Protein AF-A0AAW3I0P1-F1 (afdb_monomer)

pLDDT: mean 91.58, std 11.45, range [45.91, 98.75]

Structure (mmCIF, N/CA/C/O backbone):
data_AF-A0AAW3I0P1-F1
#
_entry.id   AF-A0AAW3I0P1-F1
#
loop_
_atom_site.group_PDB
_atom_site.id
_atom_site.type_symbol
_atom_site.label_atom_id
_atom_site.label_alt_id
_atom_site.label_comp_id
_atom_site.label_asym_id
_atom_site.label_entity_id
_atom_site.label_seq_id
_atom_site.pdbx_PDB_ins_code
_atom_site.Cartn_x
_atom_site.Cartn_y
_atom_site.Cartn_z
_atom_site.occupancy
_atom_site.B_iso_or_equiv
_atom_site.auth_seq_id
_atom_site.auth_comp_id
_atom_site.auth_asym_id
_atom_site.auth_atom_id
_atom_site.pdbx_PDB_model_num
ATOM 1 N N . MET A 1 1 ? -3.193 -26.967 14.958 1.00 45.91 1 MET A N 1
ATOM 2 C CA . MET A 1 1 ? -2.714 -25.572 14.843 1.00 45.91 1 MET A CA 1
ATOM 3 C C . MET A 1 1 ? -2.851 -25.143 13.389 1.00 45.91 1 MET A C 1
ATOM 5 O O . MET A 1 1 ? -2.527 -25.966 12.536 1.00 45.91 1 MET A O 1
ATOM 9 N N . PRO A 1 2 ? -3.355 -23.937 13.078 1.00 57.59 2 PRO A N 1
ATOM 10 C CA . PRO A 1 2 ? -3.372 -23.446 11.703 1.00 57.59 2 PRO A CA 1
ATOM 11 C C . PRO A 1 2 ? -1.930 -23.323 11.200 1.00 57.59 2 PRO A C 1
ATOM 13 O O . PRO A 1 2 ? -1.055 -22.860 11.931 1.00 57.59 2 PRO A O 1
ATOM 16 N N . LYS A 1 3 ? -1.670 -23.767 9.969 1.00 47.94 3 LYS A N 1
ATOM 17 C CA . LYS A 1 3 ? -0.375 -23.571 9.311 1.00 47.94 3 LYS A CA 1
ATOM 18 C C . LYS A 1 3 ? -0.148 -22.060 9.162 1.00 47.94 3 LYS A C 1
ATOM 20 O O . LYS A 1 3 ? -1.060 -21.404 8.657 1.00 47.94 3 LYS A O 1
ATOM 25 N N . PRO A 1 4 ? 1.007 -21.498 9.567 1.00 51.62 4 PRO A N 1
ATOM 26 C CA . PRO A 1 4 ? 1.296 -20.095 9.313 1.00 51.62 4 PRO A CA 1
ATOM 27 C C . PRO A 1 4 ? 1.169 -19.852 7.811 1.00 51.62 4 PRO A C 1
ATOM 29 O O . PRO A 1 4 ? 1.889 -20.467 7.018 1.00 51.62 4 PRO A O 1
ATOM 32 N N . ALA A 1 5 ? 0.202 -19.024 7.412 1.00 56.56 5 ALA A N 1
ATOM 33 C CA . ALA A 1 5 ? 0.145 -18.529 6.048 1.00 56.56 5 ALA A CA 1
ATOM 34 C C . ALA A 1 5 ? 1.491 -17.858 5.776 1.00 56.56 5 ALA A C 1
ATOM 36 O O . ALA A 1 5 ? 1.991 -17.116 6.621 1.00 56.56 5 ALA A O 1
ATOM 37 N N . VAL A 1 6 ? 2.116 -18.193 4.652 1.00 55.84 6 VAL A N 1
ATOM 38 C CA . VAL A 1 6 ? 3.455 -17.713 4.313 1.00 55.84 6 VAL A CA 1
ATOM 39 C C . VAL A 1 6 ? 3.404 -16.185 4.224 1.00 55.84 6 VAL A C 1
ATOM 41 O O . VAL A 1 6 ? 2.975 -15.626 3.222 1.00 55.84 6 VAL A O 1
ATOM 44 N N . VAL A 1 7 ? 3.829 -15.516 5.301 1.00 63.69 7 VAL A N 1
ATOM 45 C CA . VAL A 1 7 ? 3.819 -14.050 5.473 1.00 63.69 7 VAL A CA 1
ATOM 46 C C . VAL A 1 7 ? 4.637 -13.354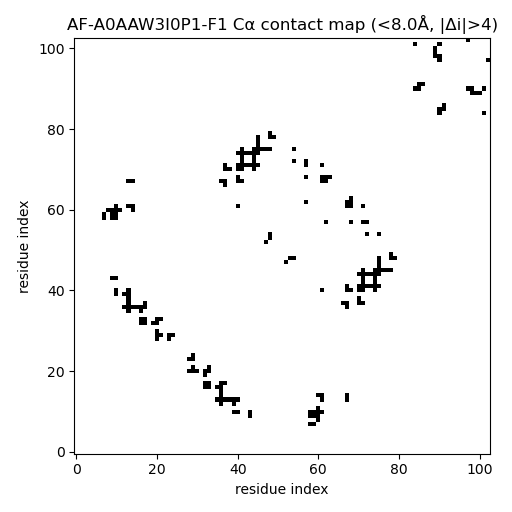 4.376 1.00 63.69 7 VAL A C 1
ATOM 48 O O . VAL A 1 7 ? 4.397 -12.194 4.058 1.00 63.69 7 VAL A O 1
ATOM 51 N N . PHE A 1 8 ? 5.544 -14.100 3.742 1.00 68.81 8 PHE A N 1
ATOM 52 C CA . PHE A 1 8 ? 6.448 -13.641 2.693 1.00 68.81 8 PHE A CA 1
ATOM 53 C C . PHE A 1 8 ? 5.764 -13.260 1.369 1.00 68.81 8 PHE A C 1
ATOM 55 O O . PHE A 1 8 ? 6.387 -12.603 0.546 1.00 68.81 8 PHE A O 1
ATOM 62 N N . LEU A 1 9 ? 4.507 -13.664 1.137 1.00 88.06 9 LEU A N 1
ATOM 63 C CA . LEU A 1 9 ? 3.799 -13.369 -0.121 1.00 88.06 9 LEU A CA 1
ATOM 64 C C . LEU A 1 9 ? 2.910 -12.117 -0.050 1.00 88.06 9 LEU A C 1
ATOM 66 O O . LEU A 1 9 ? 2.231 -11.799 -1.026 1.00 88.06 9 LEU A O 1
ATOM 70 N N . ARG A 1 10 ? 2.902 -11.392 1.079 1.00 93.62 10 ARG A N 1
ATOM 71 C CA . ARG A 1 10 ? 2.191 -10.107 1.191 1.00 93.62 10 ARG A CA 1
ATOM 72 C C . ARG A 1 10 ? 2.720 -9.133 0.139 1.00 93.62 10 ARG A C 1
ATOM 74 O O . ARG A 1 10 ? 3.928 -8.940 0.026 1.00 93.62 10 ARG A O 1
ATOM 81 N N . GLY A 1 11 ? 1.813 -8.541 -0.633 1.00 95.69 11 GLY A N 1
ATOM 82 C CA . GLY A 1 11 ? 2.175 -7.631 -1.719 1.00 95.69 11 GLY A CA 1
ATOM 83 C C . GLY A 1 11 ? 2.713 -8.305 -2.990 1.00 95.69 11 GLY A C 1
ATOM 84 O O . GLY A 1 11 ? 3.106 -7.597 -3.914 1.00 95.69 11 GLY A O 1
ATOM 85 N N . LEU A 1 12 ? 2.713 -9.643 -3.091 1.00 96.75 12 LEU A N 1
ATOM 86 C CA . LEU A 1 12 ? 3.207 -10.327 -4.292 1.00 96.75 12 LEU A CA 1
ATOM 87 C C . LEU A 1 12 ? 2.432 -9.919 -5.552 1.00 96.75 12 LEU A C 1
ATOM 89 O O . LEU A 1 12 ? 3.056 -9.658 -6.577 1.00 96.75 12 LEU A O 1
ATOM 93 N N . ASP A 1 13 ? 1.103 -9.827 -5.484 1.00 97.25 13 ASP A N 1
ATOM 94 C CA . ASP A 1 13 ? 0.286 -9.478 -6.653 1.00 97.25 13 ASP A CA 1
ATOM 95 C C . ASP A 1 13 ? 0.618 -8.077 -7.181 1.00 97.25 13 ASP A C 1
ATOM 97 O O . ASP A 1 13 ? 0.815 -7.899 -8.385 1.00 97.25 13 ASP A O 1
ATOM 101 N N . ALA A 1 14 ? 0.771 -7.103 -6.278 1.00 97.94 14 ALA A N 1
ATOM 102 C CA . ALA A 1 14 ? 1.193 -5.749 -6.626 1.00 97.94 14 ALA A CA 1
ATOM 103 C C . ALA A 1 14 ? 2.603 -5.741 -7.237 1.00 97.94 14 ALA A C 1
ATOM 105 O O . ALA A 1 14 ? 2.826 -5.121 -8.277 1.00 97.94 14 ALA A O 1
ATOM 106 N N . ARG A 1 15 ? 3.546 -6.496 -6.656 1.00 97.75 15 ARG A N 1
ATOM 107 C CA . ARG A 1 15 ? 4.911 -6.609 -7.186 1.00 97.75 15 ARG A CA 1
ATOM 108 C C . ARG A 1 15 ? 4.937 -7.222 -8.586 1.00 97.75 15 ARG A C 1
ATOM 110 O O . ARG A 1 15 ? 5.613 -6.706 -9.472 1.00 97.75 15 ARG A O 1
ATOM 117 N N . VAL A 1 16 ? 4.184 -8.297 -8.805 1.00 97.56 16 VAL A N 1
ATOM 118 C CA . VAL A 1 16 ? 4.073 -8.950 -10.115 1.00 97.56 16 VAL A CA 1
ATOM 119 C C . VAL A 1 16 ? 3.461 -8.002 -11.144 1.00 97.56 16 VAL A C 1
ATOM 121 O O . VAL A 1 16 ? 3.972 -7.924 -12.262 1.00 97.56 16 VAL A O 1
ATOM 124 N N . ALA A 1 17 ? 2.397 -7.278 -10.786 1.00 97.31 17 ALA A N 1
ATOM 125 C CA . ALA A 1 17 ? 1.778 -6.287 -11.664 1.00 97.31 17 ALA A CA 1
ATOM 126 C C . ALA A 1 17 ? 2.766 -5.171 -12.039 1.00 97.31 17 ALA A C 1
ATOM 128 O O . ALA A 1 17 ? 2.948 -4.889 -13.221 1.00 97.31 17 ALA A O 1
ATOM 129 N N . HIS A 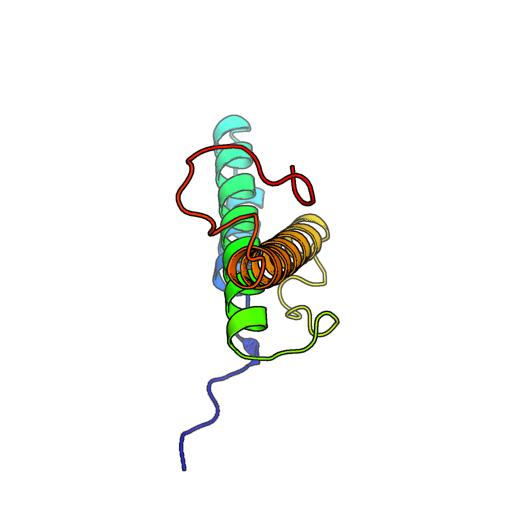1 18 ? 3.493 -4.628 -11.061 1.00 97.81 18 HIS A N 1
ATOM 130 C CA . HIS A 1 18 ? 4.494 -3.587 -11.290 1.00 97.81 18 HIS A CA 1
ATOM 131 C C . HIS A 1 18 ? 5.611 -4.049 -12.238 1.00 97.81 18 HIS A C 1
ATOM 133 O O . HIS A 1 18 ? 5.958 -3.358 -13.194 1.00 97.81 18 HIS A O 1
ATOM 139 N N . THR A 1 19 ? 6.162 -5.249 -12.021 1.00 96.56 19 THR A N 1
ATOM 140 C CA . THR A 1 19 ? 7.209 -5.796 -12.899 1.00 96.56 19 THR A CA 1
ATOM 141 C C . THR A 1 19 ? 6.704 -6.044 -14.321 1.00 96.56 19 THR A C 1
ATOM 143 O O . THR A 1 19 ? 7.452 -5.819 -15.270 1.00 96.56 19 THR A O 1
ATOM 146 N N . LYS A 1 20 ? 5.447 -6.473 -14.495 1.00 95.44 20 LYS A N 1
ATOM 147 C CA . LYS A 1 20 ? 4.838 -6.606 -15.828 1.00 95.44 20 LYS A CA 1
ATOM 148 C C . LYS A 1 20 ? 4.718 -5.250 -16.521 1.00 95.44 20 LYS A C 1
ATOM 150 O O . LYS A 1 20 ? 5.137 -5.137 -17.669 1.00 95.44 20 LYS A O 1
ATOM 155 N N . ALA A 1 21 ? 4.229 -4.234 -15.810 1.00 94.81 21 ALA A N 1
ATOM 156 C CA . ALA A 1 21 ? 4.075 -2.883 -16.340 1.00 94.81 21 ALA A CA 1
ATOM 157 C C . ALA A 1 21 ? 5.416 -2.288 -16.803 1.00 94.81 21 ALA A C 1
ATOM 159 O O . ALA A 1 21 ? 5.500 -1.695 -17.875 1.00 94.81 21 ALA A O 1
ATOM 160 N N . ALA A 1 22 ? 6.495 -2.518 -16.048 1.00 90.25 22 ALA A N 1
ATOM 161 C CA . ALA A 1 22 ? 7.839 -2.053 -16.401 1.00 90.25 22 ALA A CA 1
ATOM 162 C C . ALA A 1 22 ? 8.373 -2.632 -17.729 1.00 90.25 22 ALA A C 1
ATOM 164 O O . ALA A 1 22 ? 9.261 -2.041 -18.341 1.00 90.25 22 ALA A O 1
ATOM 165 N N . GLY A 1 23 ? 7.843 -3.774 -18.180 1.00 90.56 23 GLY A N 1
ATOM 166 C CA . GLY A 1 23 ? 8.190 -4.390 -19.462 1.00 90.56 23 GLY A CA 1
ATOM 167 C C . GLY A 1 23 ? 7.388 -3.870 -20.660 1.00 90.56 23 GLY A C 1
ATOM 168 O O . GLY A 1 23 ? 7.636 -4.317 -21.780 1.00 90.56 23 GLY A O 1
ATOM 169 N N . LEU A 1 24 ? 6.420 -2.971 -20.452 1.00 91.19 24 LEU A N 1
ATOM 170 C CA . LEU A 1 24 ? 5.579 -2.430 -21.518 1.00 91.19 24 LEU A CA 1
ATOM 171 C C . LEU A 1 24 ? 6.253 -1.243 -22.217 1.00 91.19 24 LEU A C 1
ATOM 173 O O . LEU A 1 24 ? 6.761 -0.318 -21.581 1.00 91.19 24 LEU A O 1
ATOM 177 N N . PHE A 1 25 ? 6.221 -1.273 -23.550 1.00 88.69 25 PHE A N 1
ATOM 178 C CA . PHE A 1 25 ? 6.724 -0.193 -24.405 1.00 88.69 25 PHE A CA 1
ATOM 179 C C . PHE A 1 25 ? 5.670 0.880 -24.691 1.00 88.69 25 PHE A C 1
ATOM 181 O O . PHE A 1 25 ? 6.027 2.023 -24.956 1.00 88.69 25 PHE A O 1
ATOM 188 N N . ASP A 1 26 ? 4.390 0.508 -24.643 1.00 95.44 26 ASP A N 1
ATOM 189 C CA . ASP A 1 26 ? 3.268 1.429 -24.798 1.00 95.44 26 ASP A CA 1
ATOM 190 C C . ASP A 1 26 ? 3.047 2.216 -23.501 1.00 95.44 26 ASP A C 1
ATOM 192 O O . ASP A 1 26 ? 2.864 1.624 -22.435 1.00 95.44 26 ASP A O 1
ATOM 196 N N . GLU A 1 27 ? 3.105 3.546 -23.581 1.00 93.75 27 GLU A N 1
ATOM 197 C CA . GLU A 1 27 ? 3.100 4.406 -22.394 1.00 93.75 27 GLU A CA 1
ATOM 198 C C . GLU A 1 27 ? 1.742 4.437 -21.695 1.00 93.75 27 GLU A C 1
ATOM 200 O O . GLU A 1 27 ? 1.706 4.405 -20.464 1.00 93.75 27 GLU A O 1
ATOM 205 N N . ASP A 1 28 ? 0.648 4.422 -22.458 1.00 94.81 28 ASP A N 1
ATOM 206 C CA . ASP A 1 28 ? -0.711 4.428 -21.915 1.00 94.81 28 ASP A CA 1
ATOM 207 C C . ASP A 1 28 ? -1.000 3.121 -21.167 1.00 94.81 28 ASP A C 1
ATOM 209 O O . ASP A 1 28 ? -1.440 3.137 -20.014 1.00 94.81 28 ASP A O 1
ATOM 213 N N . SER A 1 29 ? -0.672 1.975 -21.774 1.00 93.25 29 SER A N 1
ATOM 214 C CA . SER A 1 29 ? -0.801 0.667 -21.121 1.00 93.25 29 SER A CA 1
ATOM 215 C C . SER A 1 29 ? 0.096 0.568 -19.888 1.00 93.25 29 SER A C 1
ATOM 217 O O . SER A 1 29 ? -0.333 0.074 -18.846 1.00 93.25 29 SER A O 1
ATOM 219 N N . ARG A 1 30 ? 1.333 1.081 -19.967 1.00 95.62 30 ARG A N 1
ATOM 220 C CA . ARG A 1 30 ? 2.251 1.120 -18.821 1.00 95.62 30 ARG A CA 1
ATOM 221 C C . ARG A 1 30 ? 1.687 1.954 -17.676 1.00 95.62 30 ARG A C 1
ATOM 223 O O . ARG A 1 30 ? 1.761 1.517 -16.531 1.00 95.62 30 ARG A O 1
ATOM 230 N N . PHE A 1 31 ? 1.132 3.130 -17.962 1.00 94.75 31 PHE A N 1
ATOM 231 C CA . PHE A 1 31 ? 0.531 3.996 -16.950 1.00 94.75 31 PHE A CA 1
ATOM 232 C C . PHE A 1 31 ? -0.643 3.306 -16.244 1.00 94.75 31 PHE A C 1
ATOM 234 O O . PHE A 1 31 ? -0.685 3.266 -15.013 1.00 94.75 31 PHE A O 1
ATOM 241 N N . MET A 1 32 ? -1.551 2.702 -17.013 1.00 95.69 32 MET A N 1
ATOM 242 C CA . MET A 1 32 ? -2.702 1.978 -16.468 1.00 95.69 32 MET A CA 1
ATOM 243 C C . MET A 1 32 ? -2.280 0.793 -15.588 1.00 95.69 32 MET A C 1
ATOM 245 O O . MET A 1 32 ? -2.803 0.628 -14.484 1.00 95.69 32 MET A O 1
ATOM 249 N N . ASP A 1 33 ? -1.301 0.001 -16.029 1.00 96.56 33 ASP A N 1
ATOM 250 C CA . ASP A 1 33 ? -0.845 -1.180 -15.290 1.00 96.56 33 ASP A CA 1
ATOM 251 C C . ASP A 1 33 ? -0.033 -0.821 -14.033 1.00 96.56 33 ASP A C 1
ATOM 253 O O . ASP A 1 33 ? -0.134 -1.512 -13.014 1.00 96.56 33 ASP A O 1
ATOM 257 N N . LEU A 1 34 ? 0.731 0.280 -14.055 1.00 97.44 34 LEU A N 1
ATOM 258 C CA . LEU A 1 34 ? 1.369 0.822 -12.849 1.00 97.44 34 LEU A CA 1
ATOM 259 C C . LEU A 1 34 ? 0.319 1.292 -11.834 1.00 97.44 34 LEU A C 1
ATOM 261 O O . LEU A 1 34 ? 0.431 0.967 -10.649 1.00 97.44 34 LEU A O 1
ATOM 265 N N . GLY A 1 35 ? -0.736 1.973 -12.294 1.00 97.81 35 GLY A N 1
ATOM 266 C CA . GLY A 1 35 ? -1.868 2.358 -11.447 1.00 97.81 35 GLY A CA 1
ATOM 267 C C . GLY A 1 35 ? -2.578 1.144 -10.837 1.00 97.81 35 GLY A C 1
ATOM 268 O O . GLY A 1 35 ? -2.894 1.132 -9.646 1.00 97.81 35 GLY A O 1
ATOM 269 N N . TYR A 1 36 ? -2.757 0.070 -11.610 1.00 98.19 36 TYR A N 1
ATOM 270 C CA . TYR A 1 36 ? -3.301 -1.188 -11.095 1.00 98.19 36 TYR A CA 1
ATOM 271 C C . TYR A 1 36 ? -2.404 -1.815 -10.015 1.00 98.19 36 TYR A C 1
ATOM 273 O O . TYR A 1 36 ? -2.902 -2.281 -8.988 1.00 98.19 36 TYR A O 1
ATOM 281 N N . ALA A 1 37 ? -1.080 -1.784 -10.191 1.00 98.56 37 ALA A N 1
ATOM 282 C CA . ALA A 1 37 ? -0.138 -2.274 -9.187 1.00 98.56 37 ALA A CA 1
ATOM 283 C C . ALA A 1 37 ? -0.214 -1.478 -7.871 1.00 98.56 37 ALA A C 1
ATOM 285 O O . ALA A 1 37 ? -0.252 -2.079 -6.794 1.00 98.56 37 ALA A O 1
ATOM 286 N N . GLN A 1 38 ? -0.303 -0.147 -7.949 1.00 98.69 38 GLN A N 1
ATOM 287 C CA . GLN A 1 38 ? -0.509 0.719 -6.783 1.00 98.69 38 GLN A CA 1
ATOM 288 C C . GLN A 1 38 ? -1.846 0.420 -6.089 1.00 98.69 38 GLN A C 1
ATOM 290 O O . GLN A 1 38 ? -1.884 0.267 -4.870 1.00 98.69 38 GLN A O 1
ATOM 295 N N . MET A 1 39 ? -2.932 0.237 -6.847 1.00 98.69 39 MET A N 1
ATOM 296 C CA . MET A 1 39 ? -4.236 -0.140 -6.288 1.00 98.69 39 MET A CA 1
ATOM 297 C C . MET A 1 39 ? -4.166 -1.464 -5.510 1.00 98.69 39 MET A C 1
ATOM 299 O O . MET A 1 39 ? -4.733 -1.581 -4.424 1.00 98.69 39 MET A O 1
ATOM 303 N N . LEU A 1 40 ? -3.448 -2.466 -6.028 1.00 98.69 40 LEU A N 1
ATOM 304 C CA . LEU A 1 40 ? -3.246 -3.733 -5.319 1.00 98.69 40 LEU A CA 1
ATOM 305 C C . LEU A 1 40 ? -2.448 -3.547 -4.018 1.00 98.69 40 LEU A C 1
ATOM 307 O O . LEU A 1 40 ? -2.792 -4.159 -3.004 1.00 98.69 40 LEU A O 1
ATOM 311 N N . ALA A 1 41 ? -1.416 -2.697 -4.021 1.00 98.69 41 ALA A N 1
ATOM 312 C CA . ALA A 1 41 ? -0.654 -2.368 -2.816 1.00 98.69 41 ALA A CA 1
ATOM 313 C C . ALA A 1 41 ? -1.524 -1.649 -1.769 1.00 98.69 41 ALA A C 1
ATOM 315 O O . ALA A 1 41 ? -1.512 -2.033 -0.599 1.00 98.69 41 ALA A O 1
ATOM 316 N N . HIS A 1 42 ? -2.363 -0.705 -2.199 1.00 98.75 42 HIS A N 1
ATOM 317 C CA . HIS A 1 42 ? -3.352 -0.033 -1.354 1.00 98.75 42 HIS A CA 1
ATOM 318 C C . HIS A 1 42 ? -4.334 -1.019 -0.711 1.00 98.75 42 HIS A C 1
ATOM 320 O O . HIS A 1 42 ? -4.554 -1.006 0.502 1.00 98.75 42 HIS A O 1
ATOM 326 N N . VAL A 1 43 ? -4.887 -1.951 -1.492 1.00 98.31 43 VAL A N 1
ATOM 327 C CA . VAL A 1 43 ? -5.768 -3.003 -0.958 1.00 98.31 43 VAL A CA 1
ATOM 328 C C . VAL A 1 43 ? -5.036 -3.883 0.061 1.00 98.31 43 VAL A C 1
ATOM 330 O O . VAL A 1 43 ? -5.619 -4.239 1.087 1.00 98.31 43 VAL A O 1
ATOM 333 N N . GLN A 1 44 ? -3.766 -4.220 -0.179 1.00 98.00 44 GLN A N 1
ATOM 334 C CA . GLN A 1 44 ? -2.949 -4.972 0.776 1.00 98.00 44 GLN A CA 1
ATOM 335 C C . GLN A 1 44 ? -2.763 -4.203 2.097 1.00 98.00 44 GLN A C 1
ATOM 337 O O . GLN A 1 44 ? -2.904 -4.818 3.154 1.00 98.00 44 GLN A O 1
ATOM 342 N N . GLY A 1 45 ? -2.527 -2.886 2.048 1.00 98.19 45 GLY A N 1
ATOM 343 C CA . GLY A 1 45 ? -2.439 -2.008 3.227 1.00 98.19 45 GLY A CA 1
ATOM 344 C C . GLY A 1 45 ? -3.695 -2.053 4.087 1.00 98.19 45 GLY A C 1
ATOM 345 O O . GLY A 1 45 ? -3.639 -2.405 5.266 1.00 98.19 45 GLY A O 1
ATOM 346 N N . ARG A 1 46 ? -4.862 -1.862 3.458 1.00 98.38 46 ARG A N 1
ATOM 347 C CA . ARG A 1 46 ? -6.171 -1.971 4.129 1.00 98.38 46 ARG A CA 1
ATOM 348 C C . ARG A 1 46 ? -6.369 -3.323 4.818 1.00 98.38 46 ARG A C 1
ATOM 350 O O . ARG A 1 46 ? -6.900 -3.410 5.929 1.00 98.38 46 ARG A O 1
ATOM 357 N N . GLN A 1 47 ? -5.976 -4.407 4.146 1.00 97.00 47 GLN A N 1
ATOM 358 C CA . GLN A 1 47 ? -6.099 -5.756 4.696 1.00 97.00 47 GLN A CA 1
ATOM 359 C C . GLN A 1 47 ? -5.155 -5.998 5.874 1.00 97.00 47 GLN A C 1
ATOM 361 O O . GLN A 1 47 ? -5.526 -6.712 6.803 1.00 97.00 47 GLN A O 1
ATOM 366 N N . ASP A 1 48 ? -3.940 -5.455 5.825 1.00 96.69 48 ASP A N 1
ATOM 367 C CA . ASP A 1 48 ? -2.958 -5.606 6.894 1.00 96.69 48 ASP A CA 1
AT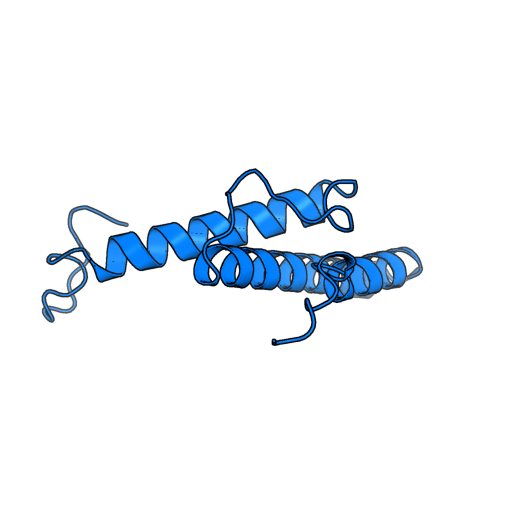OM 368 C C . ASP A 1 48 ? -3.391 -4.846 8.153 1.00 96.69 48 ASP A C 1
ATOM 370 O O . ASP A 1 48 ? -3.349 -5.434 9.236 1.00 96.69 48 ASP A O 1
ATOM 374 N N . PHE A 1 49 ? -3.940 -3.634 8.000 1.00 97.38 49 PHE A N 1
ATOM 375 C CA . PHE A 1 49 ? -4.592 -2.896 9.087 1.00 97.38 49 PHE A CA 1
ATOM 376 C C . PHE A 1 49 ? -5.724 -3.719 9.714 1.00 97.38 49 PHE A C 1
ATOM 378 O O . PHE A 1 49 ? -5.743 -3.976 10.915 1.00 97.38 49 PHE A O 1
ATOM 385 N N . THR A 1 50 ? -6.636 -4.237 8.882 1.00 95.50 50 THR A N 1
ATOM 386 C CA . THR A 1 50 ? -7.793 -5.029 9.347 1.00 95.50 50 THR A CA 1
ATOM 387 C C . THR A 1 50 ? -7.373 -6.304 10.089 1.00 95.50 50 THR A C 1
ATOM 389 O O . THR A 1 50 ? -8.097 -6.809 10.947 1.00 95.50 50 THR A O 1
ATOM 392 N N . ARG A 1 51 ? -6.198 -6.851 9.763 1.00 93.94 51 ARG A N 1
ATOM 393 C CA . ARG A 1 51 ? -5.623 -8.034 10.418 1.00 93.94 51 ARG A CA 1
ATOM 394 C C . ARG A 1 51 ? -4.800 -7.692 11.667 1.00 93.94 51 ARG A C 1
ATOM 396 O O . ARG A 1 51 ? -4.248 -8.616 12.261 1.00 93.94 51 ARG A O 1
ATOM 403 N N . GLY A 1 52 ? -4.733 -6.419 12.060 1.00 95.06 52 GLY A N 1
ATO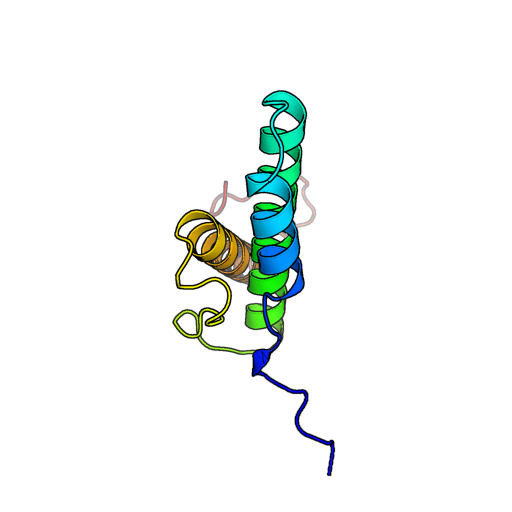M 404 C CA . GLY A 1 52 ? -4.046 -5.954 13.264 1.00 95.06 52 GLY A CA 1
ATOM 405 C C . GLY A 1 52 ? -2.524 -6.025 13.170 1.00 95.06 52 GLY A C 1
ATOM 406 O O . GLY A 1 52 ? -1.880 -6.384 14.152 1.00 95.06 52 GLY A O 1
ATOM 407 N N . ARG A 1 53 ? -1.952 -5.777 11.984 1.00 94.75 53 ARG A N 1
ATOM 408 C CA . ARG A 1 53 ? -0.497 -5.595 11.850 1.00 94.75 53 ARG A CA 1
ATOM 409 C C . ARG A 1 53 ? -0.059 -4.238 12.417 1.00 94.75 53 ARG A C 1
ATOM 411 O O . ARG A 1 53 ? -0.887 -3.485 12.922 1.00 94.75 53 ARG A O 1
ATOM 418 N N . ASP A 1 54 ? 1.229 -3.937 12.305 1.00 94.62 54 ASP A N 1
ATOM 419 C CA . ASP A 1 54 ? 1.776 -2.623 12.640 1.00 94.62 54 ASP A CA 1
ATOM 420 C C . ASP A 1 54 ? 1.912 -1.759 11.378 1.00 94.62 54 ASP A C 1
ATOM 422 O O . ASP A 1 54 ? 2.199 -2.278 10.296 1.00 94.62 54 ASP A O 1
ATOM 426 N N . ALA A 1 55 ? 1.754 -0.441 11.530 1.00 93.31 55 ALA A N 1
ATOM 427 C CA . ALA A 1 55 ? 1.886 0.525 10.434 1.00 93.31 55 ALA A CA 1
ATOM 428 C C . ALA A 1 55 ? 3.295 0.526 9.808 1.00 93.31 55 ALA A C 1
ATOM 430 O O . ALA A 1 55 ? 3.449 0.778 8.618 1.00 93.31 55 ALA A O 1
ATOM 431 N N . ASP A 1 56 ? 4.318 0.163 10.588 1.00 93.56 56 ASP A N 1
ATOM 432 C CA . ASP A 1 56 ? 5.705 0.064 10.119 1.00 93.56 56 ASP A CA 1
ATOM 433 C C . ASP A 1 56 ? 6.039 -1.308 9.486 1.00 93.56 56 ASP A C 1
ATOM 435 O O . ASP A 1 56 ? 7.130 -1.499 8.946 1.00 93.56 56 ASP A O 1
ATOM 439 N N . ASP A 1 57 ? 5.118 -2.285 9.516 1.00 93.88 57 ASP A N 1
ATOM 440 C CA . ASP A 1 57 ? 5.305 -3.637 8.954 1.00 93.88 57 ASP A CA 1
ATOM 441 C C . ASP A 1 57 ? 4.955 -3.688 7.452 1.00 93.88 57 ASP A C 1
ATOM 443 O O . ASP A 1 57 ? 4.169 -4.532 6.993 1.00 93.88 57 ASP A O 1
ATOM 447 N N . VAL A 1 58 ? 5.536 -2.770 6.670 1.00 95.94 58 VAL A N 1
ATOM 448 C CA . VAL A 1 58 ? 5.371 -2.717 5.207 1.00 95.94 58 VAL A CA 1
ATOM 449 C C . VAL A 1 58 ? 5.908 -4.017 4.582 1.00 95.94 58 VAL A C 1
ATOM 451 O O . VAL A 1 58 ? 7.038 -4.423 4.874 1.00 95.94 58 VAL A O 1
ATOM 454 N N . PRO A 1 59 ? 5.157 -4.697 3.689 1.00 95.44 59 PRO A N 1
ATOM 455 C CA . PRO A 1 59 ? 5.617 -5.941 3.083 1.00 95.44 59 PRO A CA 1
ATOM 456 C C . PRO A 1 59 ? 6.944 -5.775 2.317 1.00 95.44 59 PRO A C 1
ATOM 458 O O . PRO A 1 59 ? 7.036 -4.901 1.451 1.00 95.44 59 PRO A O 1
ATOM 461 N N . PRO A 1 60 ? 7.944 -6.659 2.516 1.00 93.94 60 PRO A N 1
ATOM 462 C CA . PRO A 1 60 ? 9.241 -6.553 1.838 1.00 93.94 60 PRO A CA 1
ATOM 463 C C . PRO A 1 60 ? 9.183 -6.542 0.304 1.00 93.94 60 PRO A C 1
ATOM 465 O O . PRO A 1 60 ? 10.083 -6.008 -0.328 1.00 93.94 60 PRO A O 1
ATOM 468 N N . LEU A 1 61 ? 8.138 -7.120 -0.304 1.00 95.69 61 LEU A N 1
ATOM 469 C CA . LEU A 1 61 ? 7.936 -7.114 -1.763 1.00 95.69 61 LEU A CA 1
ATOM 470 C C . LEU A 1 61 ? 7.484 -5.751 -2.320 1.00 95.69 61 LEU A C 1
ATOM 472 O O . LEU A 1 61 ? 7.507 -5.550 -3.539 1.00 95.69 61 LEU A O 1
ATOM 476 N N . LEU A 1 62 ? 7.042 -4.854 -1.437 1.00 97.56 62 LE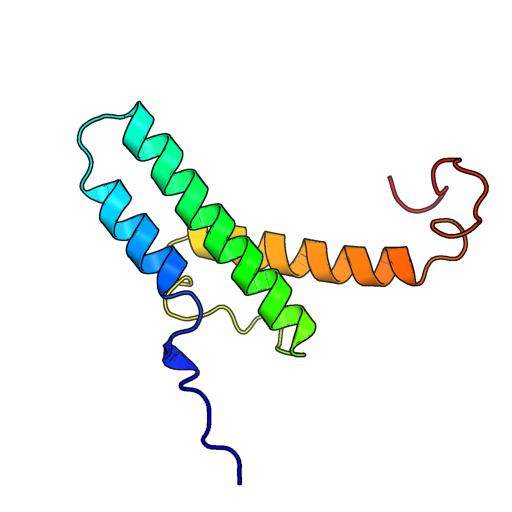U A N 1
ATOM 477 C CA . LEU A 1 62 ? 6.616 -3.491 -1.750 1.00 97.56 62 LEU A CA 1
ATOM 478 C C . LEU A 1 62 ? 7.653 -2.464 -1.288 1.00 97.56 62 LEU A C 1
ATOM 480 O O . LEU A 1 62 ? 7.821 -1.447 -1.946 1.00 97.56 62 LEU A O 1
ATOM 484 N N . ALA A 1 63 ? 8.347 -2.734 -0.178 1.00 96.19 63 ALA A N 1
ATOM 485 C CA . ALA A 1 63 ? 9.199 -1.770 0.519 1.00 96.19 63 ALA A CA 1
ATOM 486 C C . ALA A 1 63 ? 10.352 -1.191 -0.327 1.00 96.19 63 ALA A C 1
ATOM 488 O O . ALA A 1 63 ? 10.797 -0.077 -0.072 1.00 96.19 63 ALA A O 1
ATOM 489 N N . ASP A 1 64 ? 10.842 -1.926 -1.327 1.00 96.00 64 ASP A N 1
ATOM 490 C CA . ASP A 1 64 ? 11.914 -1.493 -2.234 1.00 96.00 64 ASP A CA 1
ATOM 491 C C . ASP A 1 64 ? 11.414 -0.746 -3.487 1.00 96.00 64 ASP A C 1
ATOM 493 O O . ASP A 1 64 ? 12.230 -0.277 -4.279 1.00 96.00 64 ASP A O 1
ATOM 497 N N . VAL A 1 65 ? 10.099 -0.613 -3.680 1.00 97.38 65 VAL A N 1
ATOM 498 C CA . VAL A 1 65 ? 9.490 0.176 -4.762 1.00 97.38 65 VAL A CA 1
ATOM 499 C C . VAL A 1 65 ? 8.652 1.280 -4.132 1.00 97.38 65 VAL A C 1
ATOM 501 O O . VAL A 1 65 ? 7.565 1.026 -3.612 1.00 97.38 65 VAL A O 1
ATOM 504 N N . ALA A 1 66 ? 9.170 2.510 -4.171 1.00 97.69 66 ALA A N 1
ATOM 505 C CA . ALA A 1 66 ? 8.637 3.651 -3.426 1.00 97.69 66 ALA A CA 1
ATOM 506 C C . ALA A 1 66 ? 7.139 3.880 -3.671 1.00 97.69 66 ALA A C 1
ATOM 508 O O . ALA A 1 66 ? 6.384 4.110 -2.731 1.00 97.69 66 ALA A O 1
ATOM 509 N N . GLU A 1 67 ? 6.693 3.751 -4.916 1.00 97.88 67 GLU A N 1
ATOM 510 C CA . GLU A 1 67 ? 5.303 3.945 -5.311 1.00 97.88 67 GLU A CA 1
ATOM 511 C C . GLU A 1 67 ? 4.369 2.877 -4.728 1.00 97.88 67 GLU A C 1
ATOM 513 O O . GLU A 1 67 ? 3.229 3.178 -4.377 1.00 97.88 67 GLU A O 1
ATOM 518 N N . LEU A 1 68 ? 4.836 1.630 -4.603 1.00 98.56 68 LEU A N 1
ATOM 519 C CA . LEU A 1 68 ? 4.055 0.551 -3.996 1.00 98.56 68 LEU A CA 1
ATOM 520 C C . LEU A 1 68 ? 4.051 0.650 -2.471 1.00 98.56 68 LEU A C 1
ATOM 522 O O . LEU A 1 68 ? 3.020 0.395 -1.851 1.00 98.56 68 LEU A O 1
ATOM 526 N N . ALA A 1 69 ? 5.184 1.022 -1.869 1.00 98.44 69 ALA A N 1
ATOM 527 C CA . ALA A 1 69 ? 5.269 1.285 -0.438 1.00 98.44 69 ALA A CA 1
ATOM 528 C C . ALA A 1 69 ? 4.337 2.439 -0.035 1.00 98.44 69 ALA A C 1
ATOM 530 O O . ALA A 1 69 ? 3.541 2.276 0.885 1.00 98.44 69 ALA A O 1
ATOM 531 N N . SER A 1 70 ? 4.367 3.554 -0.776 1.00 98.50 70 SER A N 1
ATOM 532 C CA . SER A 1 70 ? 3.462 4.691 -0.566 1.00 98.50 70 SER A CA 1
ATOM 533 C C . SER A 1 70 ? 2.003 4.267 -0.689 1.00 98.50 70 SER A C 1
ATOM 535 O O . SER A 1 70 ? 1.227 4.503 0.225 1.00 98.50 70 SER A O 1
ATOM 537 N N . ALA A 1 71 ? 1.640 3.559 -1.762 1.00 98.69 71 ALA A N 1
ATOM 538 C CA . ALA A 1 71 ? 0.260 3.129 -1.958 1.00 98.69 71 ALA A CA 1
ATOM 539 C C . ALA A 1 71 ? -0.233 2.189 -0.845 1.00 98.69 71 ALA A C 1
ATOM 541 O O . ALA A 1 71 ? -1.401 2.249 -0.466 1.00 98.69 71 ALA A O 1
ATOM 542 N N . TRP A 1 72 ? 0.638 1.327 -0.304 1.00 98.75 72 TRP A N 1
ATOM 543 C CA . TRP A 1 72 ? 0.314 0.499 0.861 1.00 98.75 72 TRP A CA 1
ATOM 544 C C . TRP A 1 72 ? 0.031 1.349 2.104 1.00 98.75 72 TRP A C 1
ATOM 546 O O . TRP A 1 72 ? -0.970 1.088 2.770 1.00 98.75 72 TRP A O 1
ATOM 556 N N . VAL A 1 73 ? 0.855 2.368 2.381 1.00 98.50 73 VAL A N 1
ATOM 557 C CA . VAL A 1 73 ? 0.641 3.309 3.498 1.00 98.50 73 VAL A CA 1
ATOM 558 C C . VAL A 1 73 ? -0.667 4.072 3.305 1.00 98.50 73 VAL A C 1
ATOM 560 O O . VAL A 1 73 ? -1.502 4.075 4.198 1.00 98.50 73 VAL A O 1
ATOM 563 N N . ASP A 1 74 ? -0.936 4.579 2.102 1.00 98.50 74 ASP A N 1
ATOM 564 C CA . ASP A 1 74 ? -2.207 5.248 1.798 1.00 98.50 74 ASP A CA 1
ATOM 565 C C . ASP A 1 74 ? -3.410 4.320 2.056 1.00 98.50 74 ASP A C 1
ATOM 567 O O . ASP A 1 74 ? -4.473 4.738 2.514 1.00 98.50 74 ASP A O 1
ATOM 571 N N . GLY A 1 75 ? -3.258 3.026 1.755 1.00 98.56 75 GLY A N 1
ATOM 572 C CA . GLY A 1 75 ? -4.259 2.003 2.051 1.00 98.56 75 GLY A CA 1
ATOM 573 C C . GLY A 1 75 ? -4.452 1.766 3.540 1.00 98.56 75 GLY A C 1
ATOM 574 O O . GLY A 1 75 ? -5.584 1.602 3.997 1.00 98.56 75 GLY A O 1
ATOM 575 N N . TRP A 1 76 ? -3.358 1.741 4.289 1.00 98.50 76 TRP A N 1
ATOM 576 C CA . TRP A 1 76 ? -3.372 1.648 5.739 1.00 98.50 76 TRP A CA 1
ATOM 577 C C . TRP A 1 76 ? -4.134 2.818 6.364 1.00 98.50 76 TRP A C 1
ATOM 579 O O . TRP A 1 76 ? -5.136 2.599 7.047 1.00 98.50 76 TRP A O 1
ATOM 589 N N . ASP A 1 77 ? -3.717 4.041 6.046 1.00 97.88 77 ASP A N 1
ATOM 590 C CA . ASP A 1 77 ? -4.269 5.279 6.593 1.00 97.88 77 ASP A CA 1
ATOM 591 C C . ASP A 1 77 ? -5.755 5.408 6.251 1.00 97.88 77 ASP A C 1
ATOM 593 O O . ASP A 1 77 ? -6.582 5.680 7.118 1.00 97.88 77 ASP A O 1
ATOM 597 N N . ALA A 1 78 ? -6.143 5.076 5.014 1.00 97.25 78 ALA A N 1
ATOM 598 C CA . ALA A 1 78 ? -7.54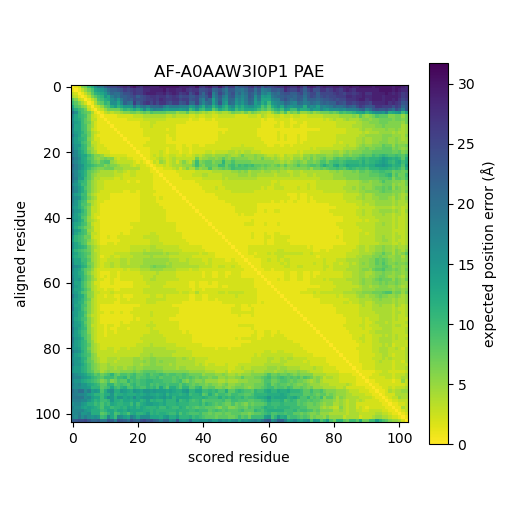6 5.065 4.614 1.00 97.25 78 ALA A CA 1
ATOM 599 C C . ALA A 1 78 ? -8.387 4.036 5.394 1.00 97.25 78 ALA A C 1
ATOM 601 O O . ALA A 1 78 ? -9.599 4.210 5.552 1.00 97.25 78 ALA A O 1
ATOM 602 N N . ALA A 1 79 ? -7.806 2.912 5.825 1.00 97.62 79 ALA A N 1
ATOM 603 C CA . ALA A 1 79 ? -8.507 1.939 6.664 1.00 97.62 79 ALA A CA 1
ATOM 604 C C . ALA A 1 79 ? -8.611 2.415 8.118 1.00 97.62 79 ALA A C 1
ATOM 606 O O . ALA A 1 79 ? -9.671 2.253 8.726 1.00 97.62 79 ALA A O 1
ATOM 607 N N . GLU A 1 80 ? -7.557 3.037 8.643 1.00 96.50 80 GLU A N 1
ATOM 608 C CA . GLU A 1 80 ? -7.552 3.654 9.967 1.00 96.50 80 GLU A CA 1
ATOM 609 C C . GLU A 1 80 ? -8.590 4.778 10.061 1.00 96.50 80 GLU A C 1
ATOM 611 O O . GLU A 1 80 ? -9.471 4.739 10.924 1.00 96.50 80 GLU A O 1
ATOM 616 N N . GLU A 1 81 ? -8.570 5.715 9.112 1.00 94.38 81 GLU A N 1
ATOM 617 C CA . GLU A 1 81 ? -9.539 6.804 9.014 1.00 94.38 81 GLU A CA 1
ATOM 618 C C . GLU A 1 81 ? -10.971 6.265 8.916 1.00 94.38 81 GLU A C 1
ATOM 620 O O . GLU A 1 81 ? -11.863 6.732 9.626 1.00 94.38 81 GLU A O 1
ATOM 625 N N . SER A 1 82 ? -11.195 5.209 8.123 1.00 94.00 82 SER A N 1
ATOM 626 C CA . SER A 1 82 ? -12.514 4.567 8.021 1.00 94.00 82 SER A CA 1
ATOM 627 C C . SER A 1 82 ? -13.025 4.070 9.380 1.00 94.00 82 SER A C 1
ATOM 629 O O . SER A 1 82 ? -14.217 4.189 9.668 1.00 94.00 82 SER A O 1
ATOM 631 N N . VAL A 1 83 ? -12.151 3.519 10.232 1.00 95.31 83 VAL A N 1
ATOM 632 C CA . VAL A 1 83 ? -12.525 3.075 11.586 1.00 95.31 83 VAL A CA 1
ATOM 633 C C . VAL A 1 83 ? -12.834 4.264 12.491 1.00 95.31 83 VAL A C 1
ATOM 635 O O . VAL A 1 83 ? -13.834 4.232 13.214 1.00 95.31 83 VAL A O 1
ATOM 638 N N . VAL A 1 84 ? -12.029 5.326 12.429 1.00 92.94 84 VAL A N 1
ATOM 639 C CA . VAL A 1 84 ? -12.265 6.560 13.193 1.00 92.94 84 VAL A CA 1
ATOM 640 C C . VAL A 1 84 ? -13.608 7.187 12.809 1.00 92.94 84 VAL A C 1
ATOM 642 O O . VAL A 1 84 ? -14.425 7.497 13.679 1.00 92.94 84 VAL A O 1
ATOM 645 N N . MET A 1 85 ? -13.889 7.300 11.510 1.00 92.06 85 MET A N 1
ATOM 646 C CA . MET A 1 85 ? -15.157 7.820 11.004 1.00 92.06 85 MET A CA 1
ATOM 647 C C . MET A 1 85 ? -16.340 6.928 11.394 1.00 92.06 85 MET A C 1
ATOM 649 O O . MET A 1 85 ? -17.381 7.445 11.798 1.00 92.06 85 MET A O 1
ATOM 653 N N . ALA A 1 86 ? -16.193 5.601 11.346 1.00 91.38 86 ALA A N 1
ATOM 654 C CA . ALA A 1 86 ? -17.233 4.666 11.783 1.00 91.38 86 ALA A CA 1
ATOM 655 C C . ALA A 1 86 ? -17.538 4.766 13.291 1.00 91.38 86 ALA A C 1
ATOM 657 O O . ALA A 1 86 ? -18.662 4.502 13.713 1.00 91.38 86 ALA A O 1
ATOM 658 N N . ALA A 1 87 ? -16.564 5.175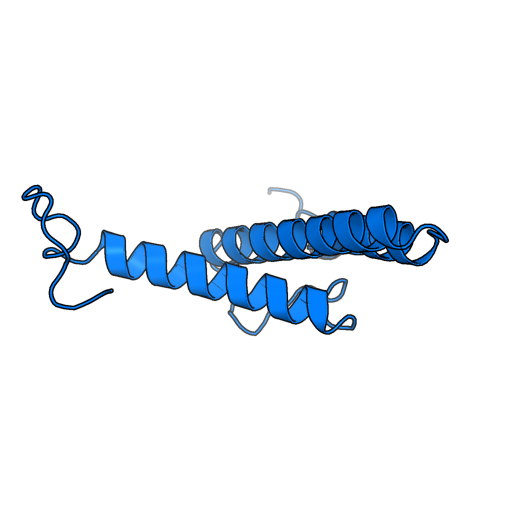 14.108 1.00 91.88 87 ALA A N 1
ATOM 659 C CA . ALA A 1 87 ? -16.756 5.422 15.536 1.00 91.88 87 ALA A CA 1
ATOM 660 C C . ALA A 1 87 ? -17.306 6.829 15.849 1.00 91.88 87 ALA A C 1
ATOM 662 O O . ALA A 1 87 ? -17.760 7.084 16.967 1.00 91.88 87 ALA A O 1
ATOM 663 N N . CYS A 1 88 ? -17.281 7.758 14.889 1.00 94.00 88 CYS A N 1
ATOM 664 C CA . CYS A 1 88 ? -17.737 9.129 15.088 1.00 94.00 88 CYS A CA 1
ATOM 665 C C . CYS A 1 88 ? -19.271 9.216 15.072 1.00 94.00 88 CYS A C 1
ATOM 667 O O . CYS A 1 88 ? -19.916 8.912 14.067 1.00 94.00 88 CYS A O 1
ATOM 669 N N . SER A 1 89 ? -19.871 9.707 16.160 1.00 91.06 89 SER A N 1
ATOM 670 C CA . SER A 1 89 ? -21.322 9.924 16.238 1.00 91.06 89 SER A CA 1
ATOM 671 C C . SER A 1 89 ? -21.824 10.956 15.229 1.00 91.06 89 SER A C 1
ATOM 673 O O . SER A 1 89 ? -22.926 10.799 14.725 1.00 91.06 89 SER A O 1
ATOM 675 N N . GLY A 1 90 ? -21.015 11.969 14.900 1.00 90.88 90 GLY A N 1
ATOM 676 C CA . GLY A 1 90 ? -21.352 12.965 13.882 1.00 90.88 90 GLY A CA 1
ATOM 677 C C . GLY A 1 90 ? -21.355 12.394 12.462 1.00 90.88 90 GLY A C 1
ATOM 678 O O . GLY A 1 90 ? -22.229 12.735 11.681 1.00 90.88 90 GLY A O 1
ATOM 679 N N . CYS A 1 91 ? -20.420 11.495 12.126 1.00 91.38 91 CYS A N 1
ATOM 680 C CA . CYS A 1 91 ? -20.424 10.822 10.819 1.00 91.38 91 CYS A CA 1
ATOM 681 C C . CYS A 1 91 ? -21.610 9.857 10.659 1.00 91.38 91 CYS A C 1
ATOM 683 O O . CYS A 1 91 ? -22.044 9.598 9.542 1.00 91.38 91 CYS A O 1
ATOM 685 N N . ASN A 1 92 ? -22.125 9.322 11.769 1.00 90.31 92 ASN A N 1
ATOM 686 C CA . ASN A 1 92 ? -23.168 8.296 11.784 1.00 90.31 92 ASN A CA 1
ATOM 687 C C . ASN A 1 92 ? -24.484 8.797 12.404 1.00 90.31 92 ASN A C 1
ATOM 689 O O . ASN A 1 92 ? -25.261 8.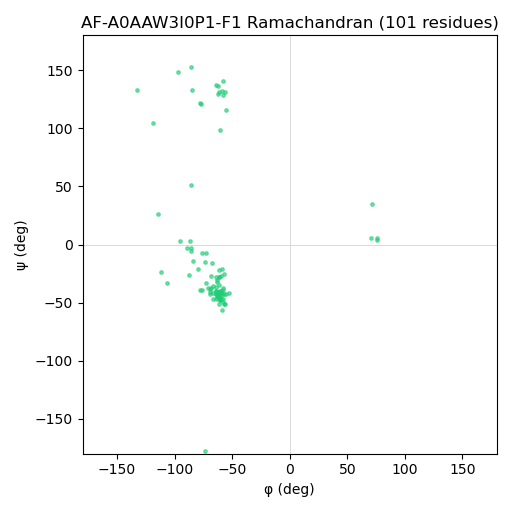000 12.929 1.00 90.31 92 ASN A O 1
ATOM 693 N N . ASP A 1 93 ? -24.750 10.107 12.353 1.00 91.25 93 ASP A N 1
ATOM 694 C CA . ASP A 1 93 ? -25.935 10.723 12.973 1.00 91.25 93 ASP A CA 1
ATOM 695 C C . ASP A 1 93 ? -27.243 10.496 12.186 1.00 91.25 93 ASP A C 1
ATOM 697 O O . ASP A 1 93 ? -28.329 10.835 12.658 1.00 91.25 93 ASP A O 1
ATOM 701 N N . GLY A 1 94 ? -27.151 9.913 10.984 1.00 87.00 94 GLY A N 1
ATOM 702 C CA . GLY A 1 94 ? -28.287 9.616 10.109 1.00 87.00 94 GLY A CA 1
ATOM 703 C C . GLY A 1 94 ? -28.943 10.845 9.473 1.00 87.00 94 GLY A C 1
ATOM 704 O O . GLY A 1 94 ? -29.965 10.701 8.803 1.00 87.00 94 GLY A O 1
ATOM 705 N N . SER A 1 95 ? -28.380 12.043 9.655 1.00 90.69 95 SER A N 1
ATOM 706 C CA . SER A 1 95 ? -28.955 13.296 9.157 1.00 90.69 95 SER A CA 1
ATOM 707 C C . SER A 1 95 ? -28.686 13.539 7.669 1.00 90.69 95 SER A C 1
ATOM 709 O O . SER A 1 95 ? -29.400 14.314 7.034 1.00 90.69 95 SER A O 1
ATOM 711 N N . GLY A 1 96 ? -27.658 12.886 7.114 1.00 86.56 96 GLY A N 1
ATOM 712 C CA . GLY A 1 96 ? -27.168 13.125 5.754 1.00 86.56 96 GLY A CA 1
ATOM 713 C C . GLY A 1 96 ? -26.355 14.415 5.605 1.00 86.56 96 GLY A C 1
ATOM 714 O O . GLY A 1 96 ? -25.959 14.749 4.489 1.00 86.56 96 GLY A O 1
ATOM 715 N N . ASN A 1 97 ? -26.097 15.137 6.701 1.00 89.12 97 ASN A N 1
ATOM 716 C CA . ASN A 1 97 ? -25.244 16.322 6.695 1.00 89.12 97 ASN A CA 1
ATOM 717 C C . ASN A 1 97 ? -23.761 15.943 6.854 1.00 89.12 97 ASN A C 1
ATOM 719 O O . ASN A 1 97 ? -23.453 14.926 7.478 1.00 89.12 97 ASN A O 1
ATOM 723 N N . PRO A 1 98 ? -22.828 16.763 6.336 1.00 88.12 98 PRO A N 1
ATOM 724 C CA . PRO A 1 98 ? -21.404 16.573 6.584 1.00 88.12 98 PRO A CA 1
ATOM 725 C C . PRO A 1 98 ? -21.075 16.588 8.081 1.00 88.12 98 PRO A C 1
ATOM 727 O O . PRO A 1 98 ? -21.599 17.410 8.839 1.00 88.12 98 PRO A O 1
ATOM 730 N N . CYS A 1 99 ? -20.165 15.707 8.494 1.00 89.94 99 CYS A N 1
ATOM 731 C CA . CYS A 1 99 ? -19.651 15.700 9.855 1.00 89.94 99 CYS A CA 1
ATOM 732 C C . CYS A 1 99 ? -18.880 17.006 10.136 1.00 89.94 99 CYS A C 1
ATOM 734 O O . CYS A 1 99 ? -18.069 17.418 9.311 1.00 89.94 99 CYS A O 1
ATOM 736 N N . PRO A 1 100 ? -19.038 17.644 11.309 1.00 87.88 100 PRO A N 1
ATOM 737 C CA . PRO A 1 100 ? -18.264 18.840 11.653 1.00 87.88 100 PRO A CA 1
ATOM 738 C C . PRO A 1 100 ? -16.785 18.560 11.985 1.00 87.88 100 PRO A C 1
ATOM 740 O O . PRO A 1 100 ? -16.030 19.504 12.205 1.00 87.88 100 PRO A O 1
ATOM 743 N N . HIS A 1 101 ? -16.376 17.289 12.07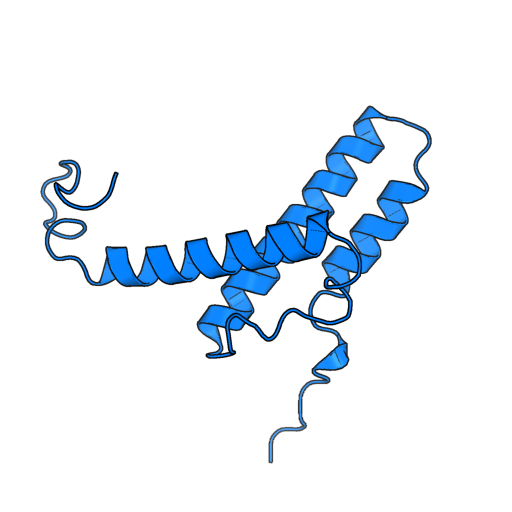8 1.00 86.25 101 HIS A N 1
ATOM 744 C CA . HIS A 1 101 ? -15.033 16.882 12.512 1.00 86.25 101 HIS A CA 1
ATOM 745 C C . HIS A 1 101 ? -14.176 16.246 11.410 1.00 86.25 101 HIS A C 1
ATOM 747 O O . HIS A 1 101 ? -12.956 16.275 11.525 1.00 86.25 101 HIS A O 1
ATOM 753 N N . HIS A 1 102 ? -14.795 15.688 10.368 1.00 82.56 102 HIS A N 1
ATOM 754 C CA . HIS A 1 102 ? -14.117 14.988 9.273 1.00 82.56 102 HIS A CA 1
ATOM 755 C C . HIS A 1 102 ? -14.692 15.493 7.946 1.00 82.56 102 HIS A C 1
ATOM 757 O O . HIS A 1 102 ? -15.918 15.591 7.830 1.00 82.56 102 HIS A O 1
ATOM 763 N N . GLY A 1 103 ? -13.834 15.822 6.975 1.00 64.44 103 GLY A N 1
ATOM 764 C CA . GLY A 1 103 ? -14.226 16.400 5.687 1.00 64.44 103 GLY A CA 1
ATOM 765 C C . GLY A 1 103 ? -13.125 16.341 4.646 1.00 64.44 103 GLY A C 1
ATOM 766 O O . GLY A 1 103 ? -11.947 16.471 5.045 1.00 64.44 103 GLY A O 1
#

Nearest PDB structures (foldseek):
  6hjy-assembly1_E  TM=5.584E-01  e=1.945E+00  Dickeya chrysanthemi
  3mzv-assembly1_A  TM=3.186E-01  e=9.588E+00  Rhodobacter capsulatus

Foldseek 3Di:
DDDPDPLLCQLVVLLVLLVVLVPDPDPVSSVVSNVVSLVSLLCSLLVCLVVPHDLPCRRPSQPVPVSSSVSSSVSVVVNVVVVVLVPDCQSVVPPPDDRPPDD

Radius of gyration: 16.93 Å; Cα contacts (8 Å, |Δi|>4): 117; chains: 1; bounding box: 41×44×41 Å

Solvent-accessible surface area (backbone atoms only — not comparable to full-atom values): 5721 Å² total; per-residue (Å²): 129,84,76,80,70,72,73,85,56,44,40,43,68,19,40,54,36,35,57,54,22,74,72,48,85,52,65,69,62,22,51,54,34,39,51,52,13,25,52,43,16,17,53,46,19,30,51,39,50,74,69,67,58,59,93,84,66,63,41,77,61,23,60,85,41,66,66,33,35,49,26,17,50,55,17,27,50,57,42,53,50,49,52,54,47,72,70,30,63,59,66,65,63,82,77,86,61,84,30,95,87,59,135

Sequence (103 aa):
MPKPAVVFLRGLDARVAHTKAAGLFDEDSRFMDLGYAQMLAHVQGRQDFTRGRDADDVPPLLADVAELASAWVDGWDAAEESVVMAACSGCNDGSGNPCPHHG

Secondary structure (DSSP, 8-state):
------GGGTTHHHHHHHHHHHT---HHHHHHHHHHHHHHHHHHHHHHHHTT--TT---HHHHTSHHHHHHHHHHHHHHHHHHHHHH-TTTTSSS-SPPSS--

Organism: NCBI:txid217203

Mean predicted aligned error: 5.42 Å